Protein AF-A0A437S9A5-F1 (afdb_monomer)

Solvent-accessible surface area (backbone atoms only — not comparable to full-atom values): 4070 Å² total; per-residue (Å²): 137,70,34,25,30,65,42,74,49,78,41,73,79,52,60,86,93,42,45,89,59,43,67,39,30,47,27,38,32,30,44,90,84,48,73,47,82,38,36,44,48,52,90,92,48,86,88,52,71,68,40,50,43,41,84,71,47,63,46,101,83,71,46,61,30,26,32,64,111

Nearest PDB structures (foldseek):
  6esq-assembly1_H  TM=6.640E-01  e=5.013E-04  Methanothermococcus thermolithotrophicus
  1k0r-assembly2_B  TM=4.549E-01  e=3.068E-01  Mycobacterium tuberculosis
  2atw-assembly1_A  TM=4.056E-01  e=2.141E-01  Mycobacterium tuberculosis
  4jcv-assembly1_F  TM=5.642E-01  e=1.081E+00  Deinococcus radiodurans R1 = ATCC 13939 = DSM 20539
  8j07-assembly1_d2  TM=4.053E-01  e=7.367E+00  Homo sapiens

Structure (mmCIF, N/CA/C/O backbone):
data_AF-A0A437S9A5-F1
#
_entry.id   AF-A0A437S9A5-F1
#
loop_
_atom_site.group_PDB
_atom_site.id
_atom_site.type_symbol
_atom_site.label_atom_id
_atom_site.label_alt_id
_atom_site.label_comp_id
_atom_site.label_asym_id
_atom_site.label_entity_id
_atom_site.label_seq_id
_atom_site.pdbx_PDB_ins_code
_atom_site.Cartn_x
_atom_site.Cartn_y
_atom_site.Cartn_z
_atom_site.occupancy
_atom_site.B_iso_or_equiv
_atom_site.auth_seq_id
_atom_site.auth_comp_id
_atom_site.auth_asym_id
_atom_site.auth_atom_id
_atom_site.pdbx_PDB_model_num
ATOM 1 N N . MET A 1 1 ? -2.207 5.803 17.085 1.00 75.44 1 MET A N 1
ATOM 2 C CA . MET A 1 1 ? -2.850 6.421 15.909 1.00 75.44 1 MET A CA 1
ATOM 3 C C . MET A 1 1 ? -3.087 5.336 14.876 1.00 75.44 1 MET A C 1
ATOM 5 O O . MET A 1 1 ? -2.253 4.437 14.775 1.00 75.44 1 MET A O 1
ATOM 9 N N . LYS A 1 2 ? -4.258 5.336 14.230 1.00 91.12 2 LYS A N 1
ATOM 10 C CA . LYS A 1 2 ? -4.692 4.277 13.309 1.00 91.12 2 LYS A CA 1
ATOM 11 C C . LYS A 1 2 ? -4.680 4.822 11.883 1.00 91.12 2 LYS A C 1
ATOM 13 O O . LYS A 1 2 ? -5.517 5.652 11.547 1.00 91.12 2 LYS A O 1
ATOM 18 N N . THR A 1 3 ? -3.761 4.328 11.060 1.00 97.25 3 THR A N 1
ATOM 19 C CA . THR A 1 3 ? -3.689 4.648 9.629 1.00 97.25 3 THR A CA 1
ATOM 20 C C . THR A 1 3 ? -4.307 3.504 8.832 1.00 97.25 3 THR A C 1
ATOM 22 O O . THR A 1 3 ? -3.968 2.340 9.055 1.00 97.25 3 THR A O 1
ATOM 25 N N . THR A 1 4 ? -5.216 3.806 7.907 1.00 97.75 4 THR A N 1
ATOM 26 C CA . THR A 1 4 ? -5.894 2.788 7.084 1.00 97.75 4 THR A CA 1
ATOM 27 C C . THR A 1 4 ? -5.806 3.087 5.597 1.00 97.75 4 THR A C 1
ATOM 29 O O . THR A 1 4 ? -5.606 4.228 5.192 1.00 97.75 4 THR A O 1
ATOM 32 N N . ILE A 1 5 ? -5.964 2.058 4.768 1.00 97.75 5 ILE A N 1
ATOM 33 C CA . ILE A 1 5 ? -6.007 2.208 3.311 1.00 97.75 5 ILE A CA 1
ATOM 34 C C . ILE A 1 5 ? -7.379 2.741 2.896 1.00 97.75 5 ILE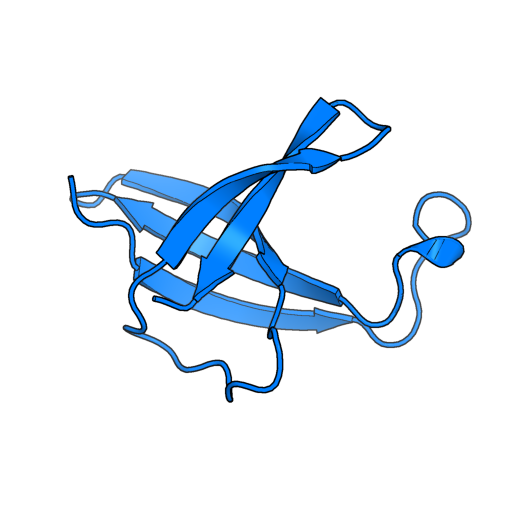 A C 1
ATOM 36 O O . ILE A 1 5 ? -8.376 2.032 2.993 1.00 97.75 5 ILE A O 1
ATOM 40 N N . TYR A 1 6 ? -7.436 3.969 2.388 1.00 98.06 6 TYR A N 1
ATOM 41 C CA . TYR A 1 6 ? -8.657 4.551 1.828 1.00 98.06 6 TYR A CA 1
ATOM 42 C C . TYR A 1 6 ? -8.908 4.066 0.396 1.00 98.06 6 TYR A C 1
ATOM 44 O O . TYR A 1 6 ? -10.007 3.642 0.047 1.00 98.06 6 TYR A O 1
ATOM 52 N N . SER A 1 7 ? -7.869 4.096 -0.436 1.00 98.25 7 SER A N 1
ATOM 53 C CA . SER A 1 7 ? -7.867 3.541 -1.790 1.00 98.25 7 SER A CA 1
ATOM 54 C C . SER A 1 7 ? -6.445 3.151 -2.180 1.00 98.25 7 SER A C 1
ATOM 56 O O . SER A 1 7 ? -5.482 3.625 -1.576 1.00 98.25 7 SER A O 1
ATOM 58 N N . TYR A 1 8 ? -6.290 2.276 -3.171 1.00 97.56 8 TYR A N 1
ATOM 59 C CA 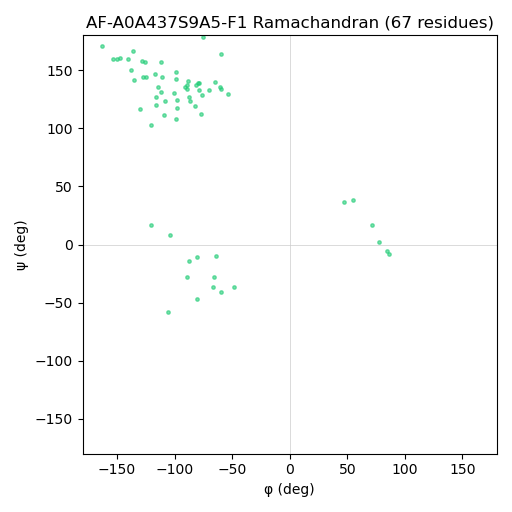. TYR A 1 8 ? -4.969 1.867 -3.637 1.00 97.56 8 TYR A CA 1
ATOM 60 C C . TYR A 1 8 ? -4.968 1.501 -5.118 1.00 97.56 8 TYR A C 1
ATOM 62 O O . TYR A 1 8 ? -6.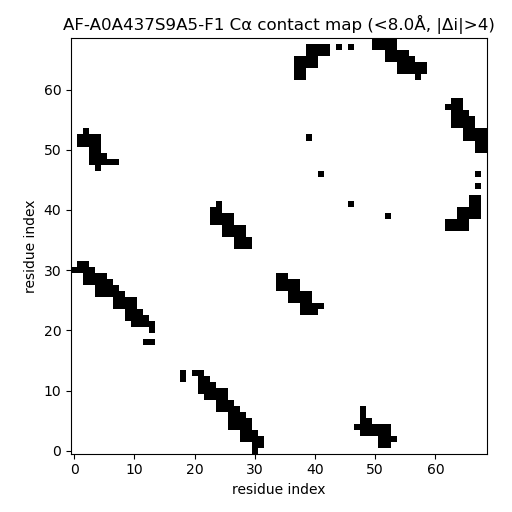002 1.186 -5.705 1.00 97.56 8 TYR A O 1
ATOM 70 N N . THR A 1 9 ? -3.778 1.534 -5.711 1.00 95.88 9 THR A N 1
ATOM 71 C CA . THR A 1 9 ? -3.500 0.994 -7.039 1.00 95.88 9 THR A CA 1
ATOM 72 C C . THR A 1 9 ? -2.198 0.207 -7.011 1.00 95.88 9 THR A C 1
ATOM 74 O O . THR A 1 9 ? -1.237 0.594 -6.338 1.00 95.88 9 THR A O 1
ATOM 77 N N . LYS A 1 10 ? -2.168 -0.908 -7.742 1.00 94.06 10 LYS A N 1
ATOM 78 C CA . LYS A 1 10 ? -0.971 -1.729 -7.907 1.00 94.06 10 LYS A CA 1
ATOM 79 C C . LYS A 1 10 ? -0.299 -1.364 -9.221 1.00 94.06 10 LYS A C 1
ATOM 81 O O . LYS A 1 10 ? -0.881 -1.507 -10.294 1.00 94.06 10 LYS A O 1
ATOM 86 N N . ILE A 1 11 ? 0.925 -0.865 -9.120 1.00 91.94 11 ILE A N 1
ATOM 87 C CA . ILE A 1 11 ? 1.706 -0.385 -10.253 1.00 91.94 11 ILE A CA 1
ATOM 88 C C . ILE A 1 11 ? 2.671 -1.497 -10.647 1.00 91.94 11 ILE A C 1
ATOM 90 O O . ILE A 1 11 ? 3.626 -1.779 -9.931 1.00 91.94 11 ILE A O 1
ATOM 94 N N . TYR A 1 12 ? 2.405 -2.133 -11.788 1.00 91.00 12 TYR A N 1
ATOM 95 C CA . TYR A 1 12 ? 3.238 -3.212 -12.336 1.00 91.00 12 TYR A CA 1
ATOM 96 C C . TYR A 1 12 ? 4.353 -2.705 -13.249 1.00 91.00 12 TYR A C 1
ATOM 98 O O . TYR A 1 12 ? 5.390 -3.346 -13.380 1.00 91.00 12 TYR A O 1
ATOM 106 N N . VAL A 1 13 ? 4.132 -1.559 -13.892 1.00 90.75 13 VAL A N 1
ATOM 107 C CA . VAL A 1 13 ? 5.096 -0.922 -14.785 1.00 90.75 13 VAL A CA 1
ATOM 108 C C . VAL A 1 13 ? 5.204 0.531 -14.368 1.00 90.75 13 VAL A C 1
ATOM 110 O O . VAL A 1 13 ? 4.226 1.274 -14.431 1.00 90.75 13 VAL A O 1
ATOM 113 N N . ALA A 1 14 ? 6.389 0.921 -13.917 1.00 86.00 14 ALA A N 1
ATOM 114 C CA . ALA A 1 14 ? 6.654 2.263 -13.438 1.00 86.00 14 ALA A CA 1
ATOM 115 C C . ALA A 1 14 ? 7.596 3.016 -14.384 1.00 86.00 14 ALA A C 1
ATOM 117 O O . ALA A 1 14 ? 8.359 2.417 -15.147 1.00 86.00 14 ALA A O 1
ATOM 118 N N . GLY A 1 15 ? 7.543 4.350 -14.333 1.00 85.69 15 GLY A N 1
ATOM 119 C CA . GLY A 1 15 ? 8.494 5.201 -15.046 1.00 85.69 15 GLY A CA 1
ATOM 120 C C . GLY A 1 15 ? 9.934 4.944 -14.591 1.00 85.69 15 GLY A C 1
ATOM 121 O O . GLY A 1 15 ? 10.161 4.363 -13.532 1.00 85.69 15 GLY A O 1
ATOM 122 N N . LYS A 1 16 ? 10.914 5.407 -15.377 1.00 83.12 16 LYS A N 1
ATOM 123 C CA . LYS A 1 16 ? 12.352 5.142 -15.165 1.00 83.12 16 LYS A CA 1
ATOM 124 C C . LYS A 1 16 ? 12.814 5.380 -13.722 1.00 83.12 16 LYS A C 1
ATOM 126 O O . LYS A 1 16 ? 13.632 4.624 -13.220 1.00 83.12 16 LYS A O 1
ATOM 131 N N . GLU A 1 17 ? 12.257 6.391 -13.063 1.00 79.31 17 GLU A N 1
ATOM 132 C CA . GLU A 1 17 ? 12.581 6.745 -11.681 1.00 79.31 17 GLU A CA 1
ATOM 133 C C . GLU A 1 17 ? 12.174 5.684 -10.655 1.00 79.31 17 GLU A C 1
ATOM 135 O O . GLU A 1 17 ? 12.827 5.591 -9.630 1.00 79.31 17 GLU A O 1
ATOM 140 N N . TYR A 1 18 ? 11.140 4.877 -10.908 1.00 77.00 18 TYR A N 1
ATOM 141 C CA . TYR A 1 18 ? 10.564 3.892 -9.974 1.00 77.00 18 TYR A CA 1
ATOM 142 C C . TYR A 1 18 ? 10.615 2.465 -10.529 1.00 77.00 18 TYR A C 1
ATOM 144 O O . TYR A 1 18 ? 9.891 1.585 -10.069 1.00 77.00 18 TYR A O 1
ATOM 152 N N . LYS A 1 19 ? 11.440 2.240 -11.557 1.00 78.50 19 LYS A N 1
ATOM 153 C CA . LYS A 1 19 ? 11.489 0.970 -12.283 1.00 78.50 19 LYS A CA 1
ATOM 154 C C . LYS A 1 19 ? 11.845 -0.204 -11.367 1.00 78.50 19 LYS A C 1
ATOM 156 O O . LYS A 1 19 ? 11.218 -1.251 -11.483 1.00 78.50 19 LYS A O 1
ATOM 161 N N . ASP A 1 20 ? 12.795 0.001 -10.459 1.00 83.00 20 ASP A N 1
ATOM 162 C CA . ASP A 1 20 ? 13.295 -1.041 -9.551 1.00 83.00 20 ASP A CA 1
ATOM 163 C C . ASP A 1 20 ? 12.384 -1.262 -8.332 1.00 83.00 20 ASP A C 1
ATOM 165 O O . ASP A 1 20 ? 12.527 -2.254 -7.625 1.00 83.00 20 ASP A O 1
ATOM 169 N N . ASP A 1 21 ? 11.414 -0.368 -8.115 1.00 79.69 21 ASP A N 1
ATOM 170 C CA . ASP A 1 21 ? 10.417 -0.492 -7.050 1.00 79.69 21 ASP A CA 1
ATOM 171 C C . ASP A 1 21 ? 9.193 -1.313 -7.509 1.00 79.69 21 ASP A C 1
ATOM 173 O O . ASP A 1 21 ? 8.366 -1.705 -6.691 1.00 79.69 21 ASP A O 1
ATOM 177 N N . ALA A 1 22 ? 9.026 -1.549 -8.818 1.00 84.69 22 ALA A N 1
ATOM 178 C CA . ALA A 1 22 ? 7.871 -2.261 -9.361 1.00 84.69 22 ALA A CA 1
ATOM 179 C C . ALA A 1 22 ? 8.000 -3.796 -9.215 1.00 84.69 22 ALA A C 1
ATOM 181 O O . ALA A 1 22 ? 9.056 -4.351 -9.517 1.00 84.69 22 ALA A O 1
ATOM 182 N N . PRO A 1 23 ? 6.916 -4.515 -8.857 1.00 88.44 23 PRO A N 1
ATOM 183 C CA . PRO A 1 23 ? 5.587 -3.992 -8.560 1.00 88.44 23 PRO A CA 1
ATOM 184 C C . PRO A 1 23 ? 5.490 -3.389 -7.151 1.00 88.44 23 PRO A C 1
ATOM 186 O O . PRO A 1 23 ? 5.939 -3.993 -6.182 1.00 88.44 23 PRO A O 1
ATOM 189 N N . PHE A 1 24 ? 4.801 -2.253 -7.024 1.00 89.44 24 PHE A N 1
ATOM 190 C CA . PHE A 1 24 ? 4.498 -1.643 -5.724 1.00 89.44 24 PHE A CA 1
ATOM 191 C C . PHE A 1 24 ? 3.053 -1.163 -5.645 1.00 89.44 24 PHE A C 1
ATOM 193 O O . PHE A 1 24 ? 2.347 -1.051 -6.653 1.00 89.44 24 PHE A O 1
ATOM 200 N N . ILE A 1 25 ? 2.614 -0.860 -4.427 1.00 94.25 25 ILE A N 1
ATOM 201 C CA . ILE A 1 25 ? 1.292 -0.305 -4.172 1.00 94.25 25 ILE A CA 1
ATOM 202 C C . ILE A 1 25 ? 1.427 1.147 -3.768 1.00 94.25 25 ILE A C 1
ATOM 204 O O . ILE A 1 25 ? 2.107 1.478 -2.799 1.00 94.25 25 ILE A O 1
ATOM 208 N N . SER A 1 26 ? 0.741 2.001 -4.518 1.00 94.25 26 SER A N 1
ATOM 209 C CA . SER A 1 26 ? 0.495 3.383 -4.134 1.00 94.25 26 SER A CA 1
ATOM 210 C C . SER A 1 26 ? -0.900 3.456 -3.528 1.00 94.25 26 SER A C 1
ATOM 212 O O . SER A 1 26 ? -1.871 3.026 -4.158 1.00 94.25 26 SER A O 1
ATOM 214 N N . ALA A 1 27 ? -1.002 3.958 -2.303 1.00 96.88 27 ALA A N 1
ATOM 215 C CA . ALA A 1 27 ? -2.256 4.051 -1.571 1.00 96.88 27 ALA A CA 1
ATOM 216 C C . ALA A 1 27 ? -2.524 5.482 -1.111 1.00 96.88 27 ALA A C 1
ATOM 218 O O . ALA A 1 27 ? -1.609 6.204 -0.714 1.00 96.88 27 ALA A O 1
ATOM 219 N N . ILE A 1 28 ? -3.800 5.866 -1.119 1.00 97.75 28 ILE A N 1
ATOM 220 C CA . ILE A 1 28 ? -4.284 6.960 -0.284 1.00 97.75 28 ILE A CA 1
ATOM 221 C C . ILE A 1 28 ? -4.524 6.361 1.096 1.00 97.75 28 ILE A C 1
ATOM 223 O O . ILE A 1 28 ? -5.325 5.438 1.253 1.00 97.75 28 ILE A O 1
ATOM 227 N N . LEU A 1 29 ? -3.808 6.877 2.081 1.00 97.56 29 LEU A N 1
ATOM 228 C CA . LEU A 1 29 ? -3.920 6.509 3.480 1.00 97.56 29 LEU A CA 1
ATOM 229 C C . LEU A 1 29 ? -4.793 7.536 4.199 1.00 97.56 29 LEU A C 1
ATOM 231 O O . LEU A 1 29 ? -4.729 8.722 3.882 1.00 97.56 29 LEU A O 1
ATOM 235 N N . ASP A 1 30 ? -5.614 7.071 5.134 1.00 97.81 30 ASP A N 1
ATOM 236 C CA . ASP A 1 30 ? -6.463 7.895 5.994 1.00 97.81 30 ASP A CA 1
ATOM 237 C C . ASP A 1 30 ? -6.011 7.720 7.445 1.00 97.81 30 ASP A C 1
ATOM 239 O O . ASP A 1 30 ? -5.987 6.602 7.976 1.00 97.81 30 ASP A O 1
ATOM 243 N N . GLU A 1 31 ? -5.612 8.829 8.055 1.00 96.56 31 GLU A N 1
ATOM 244 C CA . GLU A 1 31 ? -5.326 8.949 9.477 1.00 96.56 31 GLU A CA 1
ATOM 245 C C . GLU A 1 31 ? -6.265 10.009 10.054 1.00 96.56 31 GLU A C 1
ATOM 247 O O . GLU A 1 31 ? -6.075 11.207 9.852 1.00 96.56 31 GLU A O 1
ATOM 252 N N . GLU A 1 32 ? -7.315 9.552 10.740 1.00 94.00 32 GLU A N 1
ATOM 253 C CA . GLU A 1 32 ? -8.291 10.418 11.422 1.00 94.00 32 GLU A CA 1
ATOM 254 C C . GLU A 1 32 ? -8.931 11.469 10.487 1.00 94.00 32 GLU A C 1
ATOM 256 O O . GLU A 1 32 ? -9.185 12.609 10.871 1.00 94.00 32 GLU A O 1
ATOM 261 N N . GL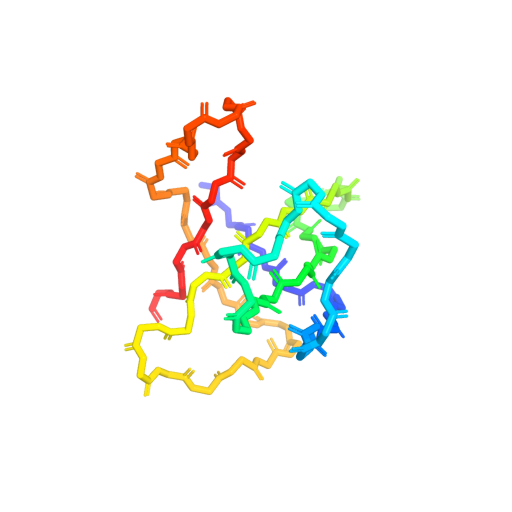Y A 1 33 ? -9.211 11.080 9.236 1.00 94.94 33 GLY A N 1
ATOM 262 C CA . GLY A 1 33 ? -9.793 11.941 8.205 1.00 94.94 33 GLY A CA 1
ATOM 263 C C . GLY A 1 33 ? -8.768 12.758 7.416 1.00 94.94 33 GLY A C 1
ATOM 264 O O . GLY A 1 33 ? -9.129 13.372 6.408 1.00 94.94 33 GLY A O 1
ATOM 265 N N . ASN A 1 34 ? -7.496 12.749 7.822 1.00 96.50 34 ASN A N 1
ATOM 266 C CA . ASN A 1 34 ? -6.421 13.362 7.061 1.00 96.50 34 ASN A CA 1
ATOM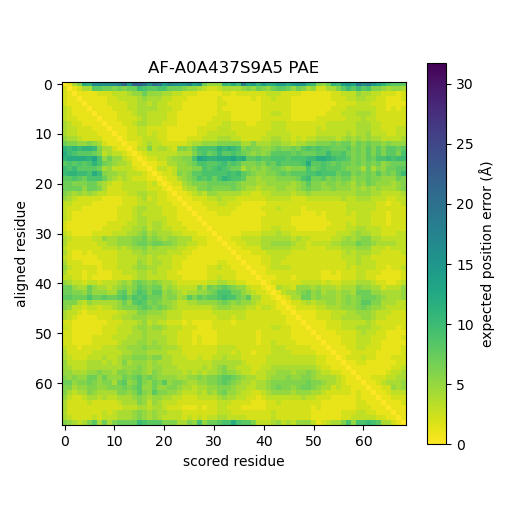 267 C C . ASN A 1 34 ? -5.874 12.365 6.036 1.00 96.50 34 ASN A C 1
ATOM 269 O O . ASN A 1 34 ? -5.462 11.256 6.386 1.00 96.50 34 ASN A O 1
ATOM 273 N N . ARG A 1 35 ? -5.891 12.752 4.756 1.00 96.81 35 ARG A N 1
ATOM 274 C CA . ARG A 1 35 ? -5.565 11.852 3.645 1.00 96.81 35 ARG A CA 1
ATOM 275 C C . ARG A 1 35 ? -4.268 12.233 2.965 1.00 96.81 35 ARG A C 1
ATOM 277 O O . ARG A 1 35 ? -4.081 13.379 2.566 1.00 96.81 35 ARG A O 1
ATOM 284 N N . PHE A 1 36 ? -3.406 11.247 2.767 1.00 95.62 36 PHE A N 1
ATOM 285 C CA . PHE A 1 36 ? -2.101 11.434 2.141 1.00 95.62 36 PHE A CA 1
ATOM 286 C C . PHE A 1 36 ? -1.688 10.200 1.339 1.00 95.62 36 PHE A C 1
ATOM 288 O O . PHE A 1 36 ? -2.229 9.113 1.516 1.00 95.62 36 PHE A O 1
ATOM 295 N N . ILE A 1 37 ? -0.741 10.372 0.419 1.00 94.44 37 ILE A N 1
ATOM 296 C CA . ILE A 1 37 ? -0.247 9.282 -0.430 1.00 94.44 37 ILE A CA 1
ATOM 297 C C . ILE A 1 37 ? 0.930 8.593 0.265 1.00 94.44 37 ILE A C 1
ATOM 299 O O . ILE A 1 37 ? 1.850 9.263 0.734 1.00 94.44 37 ILE A O 1
ATOM 303 N N . GLY A 1 38 ? 0.922 7.262 0.278 1.00 93.62 38 GLY A N 1
ATOM 304 C CA . GLY A 1 38 ? 2.011 6.432 0.786 1.00 93.62 38 GLY A CA 1
ATOM 305 C C . GLY A 1 38 ? 2.243 5.194 -0.077 1.00 93.62 38 GLY A C 1
ATOM 306 O O . GLY A 1 38 ? 1.366 4.770 -0.833 1.00 93.62 38 GLY A O 1
ATOM 307 N N . ILE A 1 39 ? 3.437 4.612 0.040 1.00 94.44 39 ILE A N 1
ATOM 308 C CA . ILE A 1 39 ? 3.745 3.305 -0.553 1.00 94.44 39 ILE A CA 1
ATOM 309 C C . ILE A 1 39 ? 3.421 2.225 0.479 1.00 94.44 39 ILE A C 1
ATOM 311 O O . ILE A 1 39 ? 3.777 2.377 1.647 1.00 94.44 39 ILE A O 1
ATOM 315 N N . VAL A 1 40 ? 2.763 1.143 0.059 1.00 95.38 40 VAL A N 1
ATOM 316 C CA . VAL A 1 40 ? 2.423 0.005 0.929 1.00 95.38 40 VAL A CA 1
ATOM 317 C C . VAL A 1 40 ? 3.147 -1.254 0.452 1.00 95.38 40 VAL A C 1
ATOM 319 O O . VAL A 1 40 ? 3.033 -1.635 -0.712 1.00 95.38 40 VAL A O 1
ATOM 322 N N . GLU A 1 41 ? 3.876 -1.913 1.350 1.00 91.19 41 GLU A N 1
ATOM 323 C CA . GLU A 1 41 ? 4.453 -3.240 1.118 1.00 91.19 41 GLU A CA 1
ATOM 324 C C . 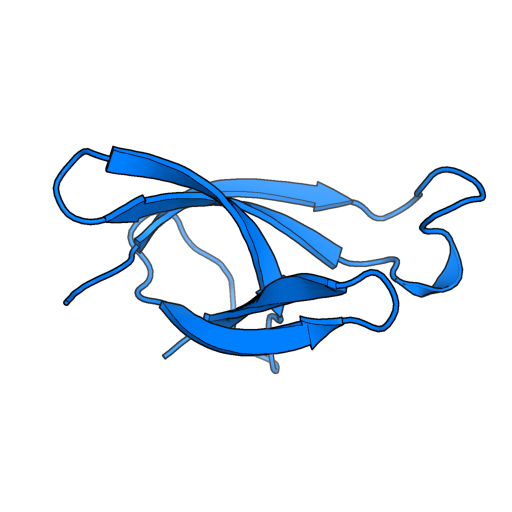GLU A 1 41 ? 3.429 -4.328 1.493 1.00 91.19 41 GLU A C 1
ATOM 326 O O . GLU A 1 41 ? 2.875 -4.334 2.596 1.00 91.19 41 GLU A O 1
ATOM 331 N N . GLU A 1 42 ? 3.168 -5.260 0.566 1.00 85.50 42 GLU A N 1
ATOM 332 C CA . GLU A 1 42 ? 2.231 -6.377 0.776 1.00 85.50 42 GLU A CA 1
ATOM 333 C C . GLU A 1 42 ? 2.733 -7.359 1.840 1.00 85.50 42 GLU A C 1
ATOM 335 O O . GLU A 1 42 ? 1.931 -7.903 2.591 1.00 85.50 42 GLU A O 1
ATOM 340 N N . ASN A 1 43 ? 4.047 -7.608 1.918 1.00 83.38 43 ASN A N 1
ATOM 341 C CA . ASN A 1 43 ? 4.650 -8.581 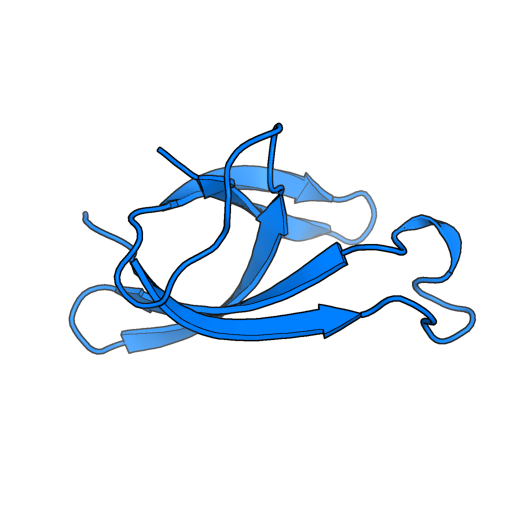2.843 1.00 83.38 43 ASN A CA 1
ATOM 342 C C . ASN A 1 43 ? 3.931 -9.950 2.848 1.00 83.38 43 ASN A C 1
ATOM 344 O O . ASN A 1 43 ? 3.771 -10.586 3.888 1.00 83.38 43 ASN A O 1
ATOM 348 N N . GLY A 1 44 ? 3.460 -10.394 1.674 1.00 82.44 44 GLY A N 1
ATOM 349 C CA . GLY A 1 44 ? 2.708 -11.644 1.500 1.00 82.44 44 GLY A CA 1
ATOM 350 C C . GLY A 1 44 ? 1.236 -11.591 1.934 1.00 82.44 44 GLY A C 1
ATOM 351 O O . GLY A 1 44 ? 0.548 -12.606 1.852 1.00 82.44 44 GLY A O 1
ATOM 352 N N . LYS A 1 45 ? 0.737 -10.433 2.377 1.00 88.19 45 LYS A N 1
ATOM 353 C CA . LYS A 1 45 ? -0.668 -10.189 2.720 1.00 88.19 45 LYS A CA 1
ATOM 354 C C . LYS A 1 45 ? -1.397 -9.498 1.567 1.00 88.19 45 LYS A C 1
ATOM 356 O O . LYS A 1 45 ? -0.828 -8.701 0.826 1.00 88.19 45 LYS A O 1
ATOM 361 N N . GLU A 1 46 ? -2.686 -9.791 1.440 1.00 90.19 46 GLU A N 1
ATOM 362 C CA . GLU A 1 46 ? -3.560 -9.156 0.453 1.00 90.19 46 GLU A CA 1
ATOM 363 C C . GLU A 1 46 ? -3.942 -7.734 0.896 1.00 90.19 46 GLU A C 1
ATOM 365 O O . GLU A 1 46 ? -4.438 -7.533 2.008 1.00 90.19 46 GLU A O 1
ATOM 370 N N . VAL A 1 47 ? -3.753 -6.746 0.019 1.00 93.81 47 VAL A N 1
ATOM 371 C CA . VAL A 1 47 ? -4.148 -5.354 0.286 1.00 93.81 47 VAL A CA 1
ATOM 372 C C . VAL A 1 47 ? -5.642 -5.167 0.084 1.00 93.81 47 VAL A C 1
ATOM 374 O O . VAL A 1 47 ? -6.189 -5.573 -0.938 1.00 93.81 47 VAL A O 1
ATOM 377 N N . LYS A 1 48 ? -6.302 -4.510 1.045 1.00 96.44 48 LYS A N 1
ATOM 378 C CA . LYS A 1 48 ? -7.739 -4.205 1.005 1.00 96.44 48 LYS A CA 1
ATOM 379 C C . LYS A 1 48 ? -8.008 -2.791 1.499 1.00 96.44 48 LYS A C 1
ATOM 381 O O . LYS A 1 48 ? -7.305 -2.286 2.373 1.00 96.44 48 LYS A O 1
ATOM 386 N N . ILE A 1 49 ? -9.066 -2.175 0.976 1.00 97.25 49 ILE A N 1
ATOM 387 C CA . ILE A 1 49 ? -9.600 -0.923 1.526 1.00 97.25 49 ILE A CA 1
ATOM 388 C C . ILE A 1 49 ? -10.033 -1.169 2.979 1.00 97.25 49 ILE A C 1
ATOM 390 O O . ILE A 1 49 ? -10.649 -2.187 3.288 1.00 97.25 49 ILE A O 1
ATOM 394 N N . GLY A 1 50 ? -9.676 -0.247 3.869 1.00 96.50 50 GLY A N 1
ATOM 395 C CA . GLY A 1 50 ? -9.897 -0.327 5.312 1.00 96.50 50 GLY A CA 1
ATOM 396 C C . GLY A 1 50 ? -8.827 -1.105 6.084 1.00 96.50 50 GLY A C 1
ATOM 397 O O . GLY A 1 50 ? -8.876 -1.109 7.315 1.00 96.50 50 GLY A O 1
ATOM 398 N N . ALA A 1 51 ? -7.856 -1.738 5.410 1.00 96.31 51 ALA A N 1
ATOM 399 C CA . ALA A 1 51 ? -6.766 -2.436 6.089 1.00 96.31 51 ALA A CA 1
ATOM 400 C C . ALA A 1 51 ? -5.889 -1.454 6.876 1.00 96.31 51 ALA A C 1
ATOM 402 O O . ALA A 1 51 ? -5.598 -0.354 6.403 1.00 96.31 51 ALA A O 1
ATOM 403 N N . GLU A 1 52 ? -5.474 -1.858 8.077 1.00 96.31 52 G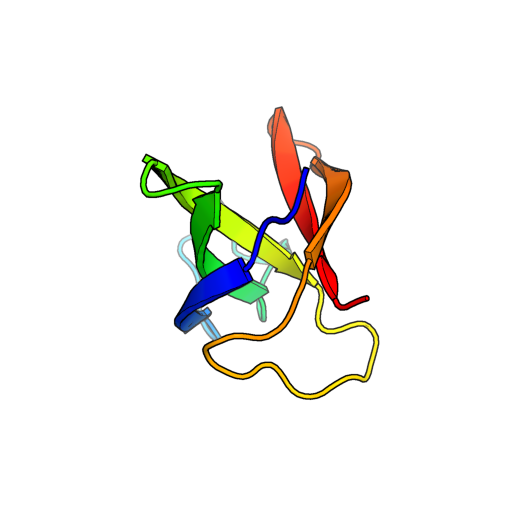LU A N 1
ATOM 404 C CA . GLU A 1 52 ? -4.595 -1.057 8.926 1.00 96.31 52 GLU A CA 1
ATOM 405 C C . GLU A 1 52 ? -3.139 -1.212 8.489 1.00 96.31 52 GLU A C 1
ATOM 407 O O . GLU A 1 52 ? -2.666 -2.316 8.201 1.00 96.31 52 GLU A O 1
ATOM 412 N N . VAL A 1 53 ? -2.427 -0.089 8.466 1.00 96.44 53 VAL A N 1
ATOM 413 C CA . VAL A 1 53 ? -1.009 -0.037 8.130 1.00 96.44 53 VAL A CA 1
ATOM 414 C C . VAL A 1 53 ? -0.217 0.660 9.229 1.00 96.44 53 VAL A C 1
ATOM 416 O O . VAL A 1 53 ? -0.744 1.464 9.997 1.00 96.44 53 VAL A O 1
ATOM 419 N N . SER A 1 54 ? 1.075 0.367 9.294 1.00 95.12 54 SER A N 1
ATOM 420 C CA . SER A 1 54 ? 2.031 1.067 10.151 1.00 95.12 54 SER A CA 1
ATOM 421 C C . SER A 1 54 ? 3.220 1.545 9.337 1.00 95.12 54 SER A C 1
ATOM 423 O O . SER A 1 54 ? 3.660 0.845 8.423 1.00 95.12 54 SER A O 1
ATOM 425 N N . PHE A 1 55 ? 3.755 2.717 9.687 1.00 93.81 55 PHE A N 1
ATOM 426 C CA . PHE A 1 55 ? 5.024 3.182 9.134 1.00 93.81 55 PHE A CA 1
ATOM 427 C C . PHE A 1 55 ? 6.099 2.114 9.347 1.00 93.81 55 PHE A C 1
ATOM 429 O O . PHE A 1 55 ? 6.257 1.601 10.455 1.00 93.81 55 PHE A 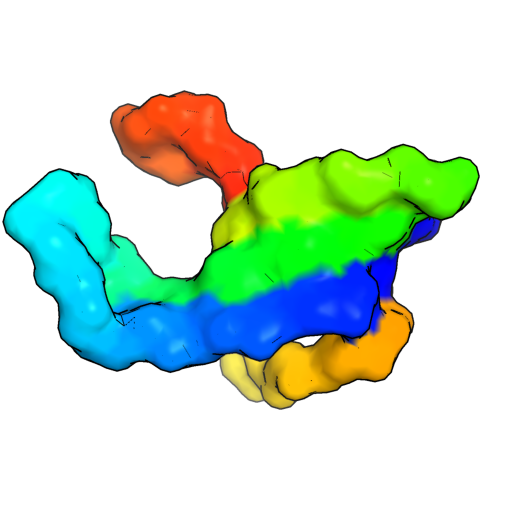O 1
ATOM 436 N N . LEU A 1 56 ? 6.808 1.776 8.274 1.00 93.19 56 LEU A N 1
ATOM 437 C CA . LEU A 1 56 ? 7.877 0.789 8.284 1.00 93.19 56 LEU A CA 1
ATOM 438 C C . LEU A 1 56 ? 9.240 1.476 8.203 1.00 93.19 56 LEU A C 1
ATOM 440 O O . LEU A 1 56 ? 10.087 1.286 9.073 1.00 93.19 56 LEU A O 1
ATOM 444 N N . ARG A 1 57 ? 9.457 2.261 7.144 1.00 93.69 57 ARG A N 1
ATOM 445 C CA . ARG A 1 57 ? 10.733 2.925 6.846 1.00 93.69 57 ARG A CA 1
ATOM 446 C C . ARG A 1 57 ? 10.541 4.050 5.836 1.00 93.69 57 ARG A C 1
ATOM 448 O O . ARG A 1 57 ? 9.501 4.140 5.194 1.00 93.69 57 ARG A O 1
ATOM 455 N N . ASN A 1 58 ? 11.581 4.852 5.633 1.00 90.56 58 ASN A N 1
ATOM 456 C CA . ASN A 1 58 ? 11.717 5.617 4.396 1.00 90.56 58 ASN A CA 1
ATOM 457 C C . ASN A 1 58 ? 12.465 4.766 3.363 1.00 90.56 58 ASN A C 1
ATOM 459 O O . ASN A 1 58 ? 13.398 4.047 3.723 1.00 90.56 58 ASN A O 1
ATOM 463 N N . ASN A 1 59 ? 12.057 4.826 2.097 1.00 86.38 59 ASN A N 1
ATOM 464 C CA . ASN A 1 59 ? 12.828 4.229 1.008 1.00 86.38 59 ASN A CA 1
ATOM 465 C C . ASN A 1 59 ? 14.062 5.084 0.669 1.00 86.38 59 ASN A C 1
ATOM 467 O O . ASN A 1 59 ? 14.254 6.176 1.210 1.00 86.38 59 ASN A O 1
ATOM 471 N N . ASP A 1 60 ? 14.858 4.620 -0.291 1.00 85.31 60 ASP A N 1
ATOM 472 C CA . ASP A 1 60 ? 16.122 5.247 -0.706 1.00 85.31 60 ASP A CA 1
ATOM 473 C C . ASP A 1 60 ? 15.943 6.655 -1.313 1.00 85.31 60 ASP A C 1
ATOM 475 O O . ASP A 1 60 ? 16.906 7.391 -1.512 1.00 85.31 60 ASP A O 1
ATOM 479 N N . LYS A 1 61 ? 14.693 7.062 -1.574 1.00 83.81 61 LYS A N 1
ATOM 480 C CA . LYS A 1 61 ? 14.294 8.390 -2.068 1.00 83.81 61 LYS A CA 1
ATOM 481 C C . LYS A 1 61 ? 13.684 9.270 -0.970 1.00 83.81 61 LYS A C 1
ATOM 483 O O . LYS A 1 61 ? 13.106 10.314 -1.270 1.00 83.81 61 LYS A O 1
ATOM 488 N N . GLY A 1 62 ? 13.741 8.832 0.288 1.00 84.94 62 GLY A N 1
ATOM 489 C CA . GLY A 1 62 ? 13.155 9.532 1.431 1.00 84.94 62 GLY A CA 1
ATOM 490 C C . GLY A 1 62 ? 11.623 9.505 1.472 1.00 84.94 62 GLY A C 1
ATOM 491 O O . GLY A 1 62 ? 11.027 10.328 2.163 1.00 84.94 62 GLY A O 1
ATOM 492 N N . LYS A 1 63 ? 10.962 8.609 0.724 1.00 85.69 63 LYS A N 1
ATOM 493 C CA . LYS A 1 63 ? 9.497 8.467 0.743 1.00 85.69 63 LYS A CA 1
ATOM 494 C C . LYS A 1 63 ? 9.067 7.475 1.826 1.00 85.69 63 LYS A C 1
ATOM 496 O O . LYS A 1 63 ? 9.684 6.413 1.925 1.00 85.69 63 LYS A O 1
ATOM 501 N N . PRO A 1 64 ? 8.001 7.771 2.590 1.00 90.81 64 PRO A N 1
ATOM 502 C CA . PRO A 1 64 ? 7.521 6.875 3.629 1.00 90.81 64 PRO A CA 1
ATOM 503 C C . PRO A 1 64 ? 6.882 5.620 3.023 1.00 90.81 64 PRO A C 1
ATOM 505 O O . PRO A 1 64 ? 6.056 5.690 2.108 1.00 90.81 64 PRO A O 1
ATOM 508 N N . VAL A 1 65 ? 7.275 4.474 3.568 1.00 93.56 65 VAL A N 1
ATOM 509 C CA . VAL A 1 65 ? 6.779 3.140 3.236 1.00 93.56 65 VAL A CA 1
ATOM 510 C C . VAL A 1 65 ? 6.052 2.581 4.451 1.00 93.56 65 VAL A C 1
ATOM 512 O O . VAL A 1 65 ? 6.532 2.678 5.584 1.00 93.56 65 VAL A O 1
ATOM 515 N N . TYR A 1 66 ? 4.895 1.983 4.203 1.00 95.31 66 TYR A N 1
ATOM 516 C CA . TYR A 1 66 ? 4.005 1.423 5.206 1.00 95.31 66 TYR A CA 1
ATOM 517 C C . TYR A 1 66 ? 3.863 -0.088 4.999 1.00 95.31 66 TYR A C 1
ATOM 519 O O . TYR A 1 66 ? 3.883 -0.574 3.872 1.00 95.31 66 TYR A O 1
ATOM 527 N N . SER A 1 67 ? 3.694 -0.832 6.087 1.00 94.69 67 SER A N 1
ATOM 528 C CA . SER A 1 67 ? 3.414 -2.272 6.069 1.00 94.69 67 SER A CA 1
ATOM 529 C C . SER A 1 67 ? 1.992 -2.526 6.539 1.00 94.69 67 SER A C 1
ATOM 531 O O . SER A 1 67 ? 1.531 -1.878 7.481 1.00 94.69 67 SER A O 1
ATOM 533 N N . LEU A 1 68 ? 1.330 -3.520 5.948 1.00 94.00 68 LEU A N 1
ATOM 534 C CA . LEU A 1 68 ? 0.102 -4.086 6.504 1.00 94.00 68 LEU A CA 1
ATOM 535 C C . LEU A 1 68 ? 0.356 -4.660 7.907 1.00 94.00 68 LEU A C 1
ATOM 537 O O . LEU A 1 68 ? 1.333 -5.395 8.109 1.00 94.00 68 LEU A O 1
ATOM 541 N N . LYS A 1 69 ? -0.532 -4.345 8.856 1.00 88.81 69 LYS A N 1
ATOM 542 C CA . LYS A 1 69 ? -0.538 -4.971 10.186 1.00 88.81 69 LYS A CA 1
ATOM 543 C C . LYS A 1 69 ? -1.038 -6.405 10.161 1.00 88.81 69 LYS A C 1
ATOM 545 O O . LYS A 1 69 ? -1.771 -6.806 9.230 1.00 88.81 69 LYS A O 1
#

Foldseek 3Di:
DWKFFQDKDFDQDDPPVCRVVPRWMWTFIDDPNDTDIATEDCVVPDDDGGFTWDFDDQPPVRGTYIYTD

Organism: NCBI:txid2487351

Sequence (69 aa):
MKTTIYSYTKIYVAGKEYKDDAPFISAILDEEGNRFIGIVEENGKEVKIGAEVSFLRNNDKGKPVYSLK

Mean predicted aligned error: 3.46 Å

Radius of gyration: 11.54 Å; Cα contacts (8 Å, |Δi|>4): 143; chains: 1; bounding box: 26×25×31 Å

Secondary structure (DSSP, 8-state):
--EEEEEEEEESS--GGGGGG-SEEEEEEEETTEEEEEEEE-TTSPP-TT-EEEEEEE-TTS-EEEEE-

pLDDT: mean 91.39, std 5.89, range [75.44, 98.25]